Protein AF-A0A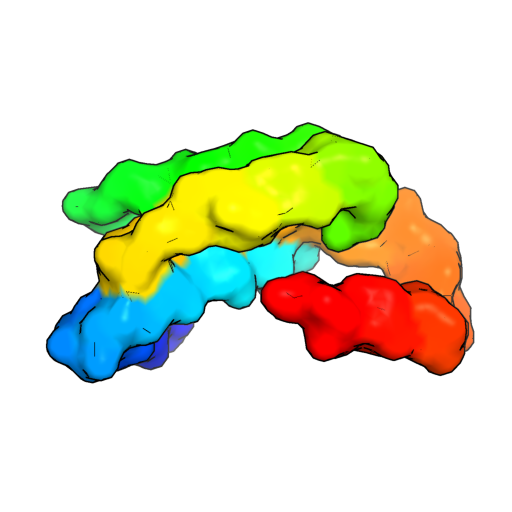7R8ZQ59-F1 (afdb_monomer_lite)

Radius of gyration: 12.86 Å; chains: 1; bounding box: 27×27×31 Å

Sequence (83 aa):
MAAKPTIMKVLKDGGAVILMSHLGRPKDCLEIEVHLAADVVGEDAEKQVKRLEMGEILLLENVRFRPEEEAGDAAFAEKLASF

Structure (mmCIF, N/CA/C/O backbone):
data_AF-A0A7R8ZQ59-F1
#
_entry.id   AF-A0A7R8ZQ59-F1
#
loop_
_atom_site.group_PDB
_atom_site.id
_atom_site.type_symbol
_atom_site.label_atom_id
_atom_site.label_alt_id
_atom_site.label_comp_id
_atom_site.label_asym_id
_atom_site.label_entity_id
_atom_site.label_seq_id
_atom_site.pdbx_PDB_ins_code
_atom_site.Cartn_x
_atom_site.Cartn_y
_atom_site.Cartn_z
_atom_site.occupancy
_atom_site.B_iso_or_equiv
_atom_site.auth_seq_id
_atom_site.auth_comp_id
_atom_site.auth_asym_id
_atom_site.auth_atom_id
_atom_site.pdbx_PDB_model_num
ATOM 1 N N . MET A 1 1 ? -9.514 16.966 -1.144 1.00 60.84 1 MET A N 1
ATOM 2 C CA . MET A 1 1 ? -9.081 15.866 -2.038 1.00 60.84 1 MET A CA 1
ATOM 3 C C . MET A 1 1 ? -10.273 14.964 -2.338 1.00 60.84 1 MET A C 1
ATOM 5 O O . MET A 1 1 ? -10.966 14.591 -1.399 1.00 60.84 1 MET A O 1
ATOM 9 N N . ALA A 1 2 ? -10.522 14.623 -3.608 1.00 73.12 2 ALA A N 1
ATOM 10 C CA . ALA A 1 2 ? -11.673 13.802 -4.015 1.00 73.12 2 ALA A CA 1
ATOM 11 C C . ALA A 1 2 ? -11.681 12.387 -3.394 1.00 73.12 2 ALA A C 1
ATOM 13 O O . ALA A 1 2 ? -12.746 11.816 -3.200 1.00 73.12 2 ALA A O 1
ATOM 14 N N . ALA A 1 3 ? -10.513 11.855 -3.013 1.00 82.12 3 ALA A N 1
ATOM 15 C CA . ALA A 1 3 ? -10.377 10.526 -2.411 1.00 82.12 3 ALA A CA 1
ATOM 16 C C . ALA A 1 3 ? -10.636 10.464 -0.890 1.00 82.12 3 ALA A C 1
ATOM 18 O O . ALA A 1 3 ? -10.779 9.367 -0.352 1.00 82.12 3 ALA A O 1
ATOM 19 N N . LYS A 1 4 ? -10.717 11.609 -0.182 1.00 84.31 4 LYS A N 1
ATOM 20 C CA . LYS A 1 4 ? -10.886 11.645 1.290 1.00 84.31 4 LYS A CA 1
ATOM 21 C C . LYS A 1 4 ? -12.085 10.804 1.773 1.00 84.31 4 LYS A C 1
ATOM 23 O O . LYS A 1 4 ? -11.896 10.034 2.710 1.00 84.31 4 LYS A O 1
ATOM 28 N N . PRO A 1 5 ? -13.283 10.862 1.151 1.00 89.50 5 PRO A N 1
ATOM 29 C CA . PRO A 1 5 ? -14.427 10.061 1.596 1.00 89.50 5 PRO A CA 1
ATOM 30 C C . PRO A 1 5 ? -14.194 8.548 1.502 1.00 89.50 5 PRO A C 1
ATOM 32 O O . PRO A 1 5 ? -14.606 7.811 2.393 1.00 89.50 5 PRO A O 1
ATOM 35 N N . THR A 1 6 ? -13.512 8.087 0.450 1.00 90.12 6 THR A N 1
ATOM 36 C CA . THR A 1 6 ? -13.212 6.664 0.242 1.00 90.12 6 THR A CA 1
ATOM 37 C C . THR A 1 6 ? -12.240 6.151 1.295 1.00 90.12 6 THR A C 1
ATOM 39 O O . THR A 1 6 ? -12.494 5.119 1.906 1.00 90.12 6 THR A O 1
ATOM 42 N N . ILE A 1 7 ? -11.173 6.910 1.560 1.00 89.06 7 ILE A N 1
ATOM 43 C CA . ILE A 1 7 ? -10.168 6.569 2.576 1.00 89.06 7 ILE A CA 1
ATOM 44 C C . ILE A 1 7 ? -10.832 6.472 3.952 1.00 89.06 7 ILE A C 1
ATOM 46 O O . ILE A 1 7 ? -10.740 5.444 4.613 1.00 89.06 7 ILE A O 1
ATOM 50 N N . MET A 1 8 ? -11.590 7.501 4.345 1.00 88.06 8 MET A N 1
ATOM 51 C CA . MET A 1 8 ? -12.290 7.524 5.633 1.00 88.06 8 MET A CA 1
ATOM 52 C C . MET A 1 8 ? -13.254 6.353 5.807 1.00 88.06 8 MET A C 1
ATOM 54 O O . MET A 1 8 ? -13.411 5.852 6.918 1.00 88.06 8 MET A O 1
ATOM 58 N N . LYS A 1 9 ? -13.914 5.923 4.727 1.00 91.75 9 LYS A N 1
ATOM 59 C CA . LYS A 1 9 ? -14.815 4.774 4.771 1.00 91.75 9 LYS A CA 1
ATOM 60 C C . LYS A 1 9 ? -14.061 3.483 5.088 1.00 91.75 9 LYS A C 1
ATOM 62 O O . LYS A 1 9 ? -14.462 2.791 6.011 1.00 91.75 9 LYS A O 1
ATOM 67 N N . VAL A 1 10 ? -12.967 3.199 4.380 1.00 91.75 10 VAL A N 1
ATOM 68 C CA . VAL A 1 10 ? -12.173 1.977 4.605 1.00 91.75 10 VAL A CA 1
ATOM 69 C C . VAL A 1 10 ? -11.628 1.931 6.033 1.00 91.75 10 VAL A C 1
ATOM 71 O O . VAL A 1 10 ? -11.755 0.909 6.699 1.00 91.75 10 VAL A O 1
ATOM 74 N N . LEU A 1 11 ? -11.107 3.056 6.532 1.00 89.62 11 LEU A N 1
ATOM 75 C CA . LEU A 1 11 ? -10.606 3.148 7.907 1.00 89.62 11 LEU A CA 1
ATOM 76 C C . LEU A 1 11 ? -11.722 2.934 8.938 1.00 89.62 11 LEU A C 1
ATOM 78 O O . LEU A 1 11 ? -11.535 2.227 9.923 1.00 89.62 11 LEU A O 1
ATOM 82 N N . LYS A 1 12 ? -12.910 3.508 8.702 1.00 89.75 12 LYS A N 1
ATOM 83 C CA . LYS A 1 12 ? -14.077 3.323 9.578 1.00 89.75 12 LYS A CA 1
ATOM 84 C C . LYS A 1 12 ? -14.584 1.880 9.580 1.00 89.75 12 LYS A C 1
ATOM 86 O O . LYS A 1 12 ? -15.070 1.417 10.609 1.00 89.75 12 LYS A O 1
ATOM 91 N N . ASP A 1 13 ? -14.455 1.188 8.455 1.00 94.19 13 ASP A N 1
ATOM 92 C CA . ASP A 1 13 ? -14.804 -0.225 8.312 1.00 94.19 13 ASP A CA 1
ATOM 93 C C . ASP A 1 13 ? -13.712 -1.153 8.901 1.00 94.19 13 ASP A C 1
ATOM 95 O O . ASP A 1 13 ? -13.853 -2.373 8.866 1.00 94.19 13 ASP A O 1
ATOM 99 N N . GLY A 1 14 ? -12.648 -0.585 9.488 1.00 89.94 14 GLY A N 1
ATOM 100 C CA . GLY A 1 14 ? -11.575 -1.314 10.166 1.00 89.94 14 GLY A CA 1
ATOM 101 C C . GLY A 1 14 ? -10.482 -1.835 9.234 1.00 89.94 14 GLY A C 1
ATOM 102 O O . GLY A 1 14 ? -9.713 -2.702 9.636 1.00 89.94 14 GLY A O 1
ATOM 103 N N . GLY A 1 15 ? -10.420 -1.344 7.995 1.00 91.69 15 GLY A N 1
ATOM 104 C CA . GLY A 1 15 ? -9.357 -1.676 7.054 1.00 91.69 15 GLY A CA 1
ATOM 105 C C . GLY A 1 15 ? -8.114 -0.806 7.237 1.00 91.69 15 GLY A C 1
ATOM 106 O O . GLY A 1 15 ? -8.181 0.312 7.749 1.00 91.69 15 GLY A O 1
ATOM 107 N N . ALA A 1 16 ? -6.978 -1.307 6.764 1.00 91.00 16 ALA A N 1
ATOM 108 C CA . ALA A 1 16 ? -5.797 -0.498 6.485 1.00 91.00 16 ALA A CA 1
ATOM 109 C C . ALA A 1 16 ? -5.856 0.028 5.043 1.00 91.00 16 ALA A C 1
ATOM 111 O O . ALA A 1 16 ? -6.460 -0.599 4.167 1.00 91.00 16 ALA A O 1
ATOM 112 N N . VAL A 1 17 ? -5.247 1.186 4.783 1.00 91.50 17 VAL A N 1
ATOM 11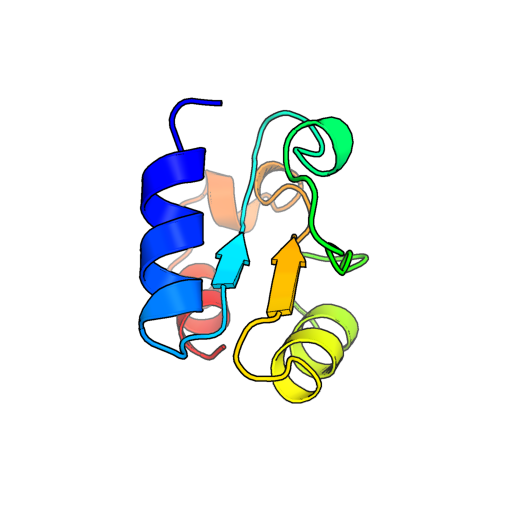3 C CA . VAL A 1 17 ? -5.255 1.802 3.448 1.00 91.50 17 VAL A CA 1
ATOM 114 C C . VAL A 1 17 ? -3.832 1.953 2.931 1.00 91.50 17 VAL A C 1
ATOM 116 O O . VAL A 1 17 ? -3.032 2.680 3.511 1.00 91.50 17 VAL A O 1
ATOM 119 N N . ILE A 1 18 ? -3.547 1.335 1.785 1.00 90.31 18 ILE A N 1
ATOM 120 C CA . ILE A 1 18 ? -2.322 1.574 1.017 1.00 90.31 18 ILE A CA 1
ATOM 121 C C . ILE A 1 18 ? -2.671 2.513 -0.142 1.00 90.31 18 ILE A C 1
ATOM 123 O O . ILE A 1 18 ? -3.533 2.220 -0.970 1.00 90.31 18 ILE A O 1
ATOM 127 N N . LEU A 1 19 ? -2.035 3.680 -0.174 1.00 88.44 19 LEU A N 1
ATOM 128 C CA . LEU A 1 19 ? -2.211 4.715 -1.183 1.00 88.44 19 LEU A CA 1
ATOM 129 C C . LEU A 1 19 ? -1.024 4.730 -2.135 1.00 88.44 19 LEU A C 1
ATOM 131 O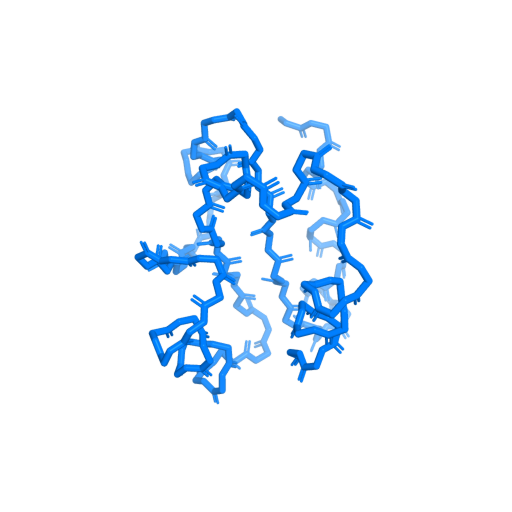 O . LEU A 1 19 ? 0.131 4.702 -1.721 1.00 88.44 19 LEU A O 1
ATOM 135 N N . MET A 1 20 ? -1.327 4.876 -3.418 1.00 85.12 20 MET A N 1
ATOM 136 C CA . MET A 1 20 ? -0.351 5.054 -4.486 1.00 85.12 20 MET A CA 1
ATOM 137 C C . MET A 1 20 ? -0.737 6.332 -5.227 1.00 85.12 20 MET A C 1
ATOM 139 O O . MET A 1 20 ? -1.866 6.454 -5.704 1.00 85.12 20 MET A O 1
ATOM 143 N N . SER A 1 21 ? 0.152 7.326 -5.267 1.00 75.00 21 SER A N 1
ATOM 144 C CA . SER A 1 21 ? -0.135 8.614 -5.909 1.00 75.00 21 SER A CA 1
ATOM 145 C C . SER A 1 21 ? 0.959 8.992 -6.892 1.00 75.00 21 SER A C 1
ATOM 147 O O . SER A 1 21 ? 2.140 9.005 -6.559 1.00 75.00 21 SER A O 1
ATOM 149 N N . HIS A 1 22 ? 0.545 9.382 -8.096 1.00 68.75 22 HIS A N 1
ATOM 150 C CA . HIS A 1 22 ? 1.442 9.949 -9.100 1.00 68.75 22 HIS A CA 1
ATOM 151 C C . HIS A 1 22 ? 1.727 11.439 -8.894 1.00 68.75 22 HIS A C 1
ATOM 153 O O . HIS A 1 22 ? 2.627 11.983 -9.535 1.00 68.75 22 HIS A O 1
ATOM 159 N N . LEU A 1 23 ? 0.927 12.124 -8.067 1.00 59.72 23 LEU A N 1
ATOM 160 C CA . LEU A 1 23 ? 0.952 13.578 -7.958 1.00 59.72 23 LEU A CA 1
ATOM 161 C C . LEU A 1 23 ? 0.826 14.023 -6.497 1.00 59.72 23 LEU A C 1
ATOM 163 O O . LEU A 1 23 ? -0.267 14.153 -5.947 1.00 59.72 23 LEU A O 1
ATOM 167 N N . GLY A 1 24 ? 1.978 14.287 -5.883 1.00 59.66 24 GLY A N 1
ATOM 168 C CA . GLY A 1 24 ? 2.076 14.914 -4.569 1.00 59.66 24 GLY A CA 1
ATOM 169 C C . GLY A 1 24 ? 1.767 13.993 -3.388 1.00 59.66 24 GLY A C 1
ATOM 170 O O . GLY A 1 24 ? 1.253 12.883 -3.527 1.00 59.66 24 GLY A O 1
ATOM 171 N N . ARG A 1 25 ? 2.108 14.485 -2.192 1.00 63.19 25 ARG A N 1
ATOM 172 C CA . ARG A 1 25 ? 1.907 13.778 -0.928 1.00 63.19 25 ARG A CA 1
ATOM 173 C C . ARG A 1 25 ? 0.620 14.299 -0.273 1.00 63.19 25 ARG A C 1
ATOM 175 O O . ARG A 1 25 ? 0.635 15.413 0.238 1.00 63.19 25 ARG A O 1
ATOM 182 N N . PRO A 1 26 ? -0.484 13.533 -0.249 1.00 63.94 26 PRO A N 1
ATOM 183 C CA . PRO A 1 26 ? -1.764 13.962 0.328 1.00 63.94 26 PRO A CA 1
ATOM 184 C C . PRO A 1 26 ? -1.766 14.101 1.858 1.00 63.94 26 PRO A C 1
ATOM 186 O O . PRO A 1 26 ? -2.815 14.376 2.435 1.00 63.94 26 PRO A O 1
ATOM 189 N N . LYS A 1 27 ? -0.612 13.929 2.511 1.00 64.19 27 LYS A N 1
ATOM 190 C CA . LYS A 1 27 ? -0.429 14.010 3.964 1.00 64.19 27 LYS A CA 1
ATOM 191 C C . LYS A 1 27 ? -0.968 15.301 4.587 1.00 64.19 27 LYS A C 1
ATOM 193 O O . LYS A 1 27 ? -1.562 15.233 5.647 1.00 64.19 27 LYS A O 1
ATOM 198 N N . ASP A 1 28 ? -0.898 16.438 3.895 1.00 63.75 28 ASP A N 1
ATOM 199 C CA . ASP A 1 28 ? -1.438 17.705 4.425 1.00 63.75 28 ASP A CA 1
ATOM 200 C C . ASP A 1 28 ? -2.975 17.805 4.315 1.00 63.75 28 ASP A C 1
ATOM 202 O O . ASP A 1 28 ? -3.602 18.682 4.902 1.00 63.75 28 ASP A O 1
ATOM 206 N N . CYS A 1 29 ? -3.605 16.922 3.534 1.00 67.06 29 CYS A N 1
ATOM 207 C CA . CYS A 1 29 ? -5.055 16.893 3.316 1.00 67.06 29 CYS A CA 1
ATOM 208 C C . CYS A 1 29 ? -5.780 15.858 4.191 1.00 67.06 29 CYS A C 1
ATOM 210 O O . CYS A 1 29 ? -7.019 15.851 4.238 1.00 67.06 29 CYS A O 1
ATOM 212 N N . LEU A 1 30 ? -5.025 14.956 4.816 1.00 73.88 30 LEU A N 1
ATOM 213 C CA . LEU A 1 30 ? -5.515 13.914 5.704 1.00 73.88 30 LEU A CA 1
ATOM 214 C C . LEU A 1 30 ? -5.167 14.351 7.128 1.00 73.88 30 LEU A C 1
ATOM 216 O O . LEU A 1 30 ? -4.005 14.490 7.474 1.00 73.88 30 LEU A O 1
ATOM 220 N N . GLU A 1 31 ? -6.177 14.601 7.957 1.00 77.69 31 GLU A N 1
ATOM 221 C CA . GLU A 1 31 ? -6.010 14.974 9.375 1.00 77.69 31 GLU A CA 1
ATOM 222 C C . GLU A 1 31 ? -5.672 13.737 10.234 1.00 77.69 31 GLU A C 1
ATOM 224 O O . GLU A 1 31 ? -6.187 13.560 11.333 1.00 77.69 31 GLU A O 1
ATOM 229 N N . ILE A 1 32 ? -4.885 12.821 9.671 1.00 80.19 32 ILE A N 1
ATOM 230 C CA . ILE A 1 32 ? -4.605 11.474 10.165 1.00 80.19 32 ILE A CA 1
ATOM 231 C C . ILE A 1 32 ? -3.143 11.193 9.842 1.00 80.19 32 ILE A C 1
ATOM 233 O O . ILE A 1 32 ? -2.627 11.678 8.833 1.00 80.19 32 ILE A O 1
ATOM 237 N N . GLU A 1 33 ? -2.478 10.416 10.684 1.00 84.81 33 GLU A N 1
ATOM 238 C CA . GLU A 1 33 ? -1.098 10.017 10.445 1.00 84.81 33 GLU A CA 1
ATOM 239 C C . GLU A 1 33 ? -0.988 9.166 9.169 1.00 84.81 33 GLU A C 1
ATOM 241 O O . GLU A 1 33 ? -1.786 8.257 8.932 1.00 84.81 33 GLU A O 1
ATOM 246 N N . VAL A 1 34 ? -0.023 9.511 8.312 1.00 87.44 34 VAL A N 1
ATOM 247 C CA . VAL A 1 34 ? 0.246 8.815 7.049 1.00 87.44 34 VAL A CA 1
ATOM 248 C C . VAL A 1 34 ? 1.699 8.369 7.049 1.00 87.44 34 VAL A C 1
ATOM 250 O O . VAL A 1 34 ? 2.610 9.201 6.979 1.00 87.44 34 VAL A O 1
ATOM 253 N N . HIS A 1 35 ? 1.904 7.056 7.074 1.00 88.50 35 HIS A N 1
ATOM 254 C CA . HIS A 1 35 ? 3.209 6.429 6.911 1.00 88.50 35 HIS A CA 1
ATOM 255 C C . HIS A 1 35 ? 3.691 6.602 5.474 1.00 88.50 35 HIS A C 1
ATOM 257 O O . HIS A 1 35 ? 2.901 6.599 4.531 1.00 88.50 35 HIS A O 1
ATOM 263 N N . LEU A 1 36 ? 4.995 6.778 5.289 1.00 86.25 36 LEU A N 1
ATOM 264 C CA . LEU A 1 36 ? 5.598 7.009 3.979 1.00 86.25 36 LEU A CA 1
ATOM 265 C C . LEU A 1 36 ? 6.610 5.905 3.707 1.00 86.25 36 LEU A C 1
ATOM 267 O O . LEU A 1 36 ? 7.601 5.807 4.429 1.00 86.25 36 LEU A O 1
ATOM 271 N N . ALA A 1 37 ? 6.386 5.119 2.657 1.00 86.88 37 ALA A N 1
ATOM 272 C CA . ALA A 1 37 ? 7.418 4.216 2.165 1.00 86.88 37 ALA A CA 1
ATOM 273 C C . ALA A 1 37 ? 8.450 5.002 1.345 1.00 86.88 37 ALA A C 1
ATOM 275 O O . ALA A 1 37 ? 8.121 5.994 0.685 1.00 86.88 37 ALA A O 1
ATOM 276 N N . ALA A 1 38 ? 9.706 4.563 1.384 1.00 83.19 38 ALA A N 1
ATOM 277 C CA . ALA A 1 38 ? 10.760 5.132 0.547 1.00 83.19 38 ALA A CA 1
ATOM 278 C C . ALA A 1 38 ? 10.676 4.639 -0.907 1.00 83.19 38 ALA A C 1
ATOM 280 O O . ALA A 1 38 ? 11.314 5.214 -1.788 1.00 83.19 38 ALA A O 1
ATOM 281 N N . ASP A 1 39 ? 9.902 3.580 -1.148 1.00 82.19 39 ASP A N 1
ATOM 282 C CA . ASP A 1 39 ? 9.784 2.912 -2.435 1.00 82.19 39 ASP A CA 1
ATOM 283 C C . ASP A 1 39 ? 8.360 2.381 -2.670 1.00 82.19 39 ASP A C 1
ATOM 285 O O . ASP A 1 39 ? 7.498 2.408 -1.792 1.00 82.19 39 ASP A O 1
ATOM 289 N N . VAL A 1 40 ? 8.124 1.899 -3.884 1.00 81.25 40 VAL A N 1
ATOM 290 C CA . VAL A 1 40 ? 6.856 1.335 -4.358 1.00 81.25 40 VAL A CA 1
ATOM 291 C C . VAL A 1 40 ? 6.848 -0.183 -4.252 1.00 81.25 40 VAL A C 1
ATOM 293 O O . VAL A 1 40 ? 5.833 -0.786 -3.921 1.00 81.25 40 VAL A O 1
ATOM 296 N N . VAL A 1 41 ? 7.997 -0.799 -4.524 1.00 80.06 41 VAL A N 1
ATOM 297 C CA . VAL A 1 41 ? 8.221 -2.244 -4.461 1.00 80.06 41 VAL A CA 1
ATOM 298 C C . VAL A 1 41 ? 9.620 -2.511 -3.911 1.00 80.06 41 VAL A C 1
ATOM 300 O O . VAL A 1 41 ? 10.550 -1.758 -4.190 1.00 80.06 41 VAL A O 1
ATOM 303 N N . GLY A 1 42 ? 9.782 -3.591 -3.146 1.00 81.75 42 GLY A N 1
ATOM 304 C CA . GLY A 1 42 ? 11.052 -3.976 -2.526 1.00 81.75 42 GLY A CA 1
ATOM 305 C C . GLY A 1 42 ? 10.952 -4.118 -1.008 1.00 81.75 42 GLY A C 1
ATOM 306 O O . GLY A 1 42 ? 9.879 -3.973 -0.424 1.00 81.75 42 GLY A O 1
ATOM 307 N N . GLU A 1 43 ? 12.087 -4.393 -0.360 1.00 84.44 43 GLU A N 1
ATOM 308 C CA . GLU A 1 43 ? 12.122 -4.728 1.070 1.00 84.44 43 GLU A CA 1
ATOM 309 C C . GLU A 1 43 ? 11.520 -3.649 1.978 1.00 84.44 43 GLU A C 1
ATOM 311 O O . GLU A 1 43 ? 10.917 -3.997 2.989 1.00 84.44 43 GLU A O 1
ATOM 316 N N . ASP A 1 44 ? 11.701 -2.362 1.664 1.00 85.50 44 ASP A N 1
ATOM 317 C CA . ASP A 1 44 ? 11.142 -1.281 2.486 1.00 85.50 44 ASP A CA 1
ATOM 318 C C . ASP A 1 44 ? 9.613 -1.259 2.397 1.00 85.50 44 ASP A C 1
ATOM 320 O O . ASP A 1 44 ? 8.948 -1.368 3.425 1.00 85.50 44 ASP A O 1
ATOM 324 N N . ALA A 1 45 ? 9.058 -1.236 1.181 1.00 86.19 45 ALA A N 1
ATOM 325 C CA . ALA A 1 45 ? 7.613 -1.273 0.958 1.00 86.19 45 ALA A CA 1
ATOM 326 C C . ALA A 1 45 ? 6.976 -2.505 1.623 1.00 86.19 45 ALA A C 1
ATOM 328 O O . ALA A 1 45 ? 6.024 -2.366 2.386 1.00 86.19 45 ALA A O 1
ATOM 329 N N . GLU A 1 46 ? 7.560 -3.694 1.444 1.00 87.75 46 GLU A N 1
ATOM 330 C CA . GLU A 1 46 ? 7.078 -4.919 2.094 1.00 87.75 46 GLU A CA 1
ATOM 331 C C . GLU A 1 46 ? 7.114 -4.839 3.625 1.00 87.75 46 GLU A C 1
ATOM 333 O O . GLU A 1 46 ? 6.199 -5.317 4.297 1.00 87.75 46 GLU A O 1
ATOM 338 N N . LYS A 1 47 ? 8.175 -4.260 4.201 1.00 89.06 47 LYS A N 1
ATOM 339 C CA . LYS A 1 47 ? 8.294 -4.094 5.655 1.00 89.06 47 LYS A CA 1
ATOM 340 C C . LYS A 1 47 ? 7.261 -3.108 6.187 1.00 89.06 47 LYS A C 1
ATOM 342 O O . LYS A 1 47 ? 6.711 -3.371 7.252 1.00 89.06 47 LYS A O 1
ATOM 347 N N . GLN A 1 48 ? 7.004 -2.011 5.476 1.00 89.50 48 GLN A N 1
ATOM 348 C CA . GLN A 1 48 ? 5.996 -1.025 5.868 1.00 89.50 48 GLN A CA 1
ATOM 349 C C . GLN A 1 48 ? 4.587 -1.614 5.777 1.00 89.50 48 GLN A C 1
ATOM 351 O O . GLN A 1 48 ? 3.833 -1.509 6.736 1.00 89.50 48 GLN A O 1
ATOM 356 N N . VAL A 1 49 ? 4.262 -2.322 4.691 1.00 88.81 49 VAL A N 1
ATOM 357 C CA . VAL A 1 49 ? 2.969 -3.010 4.530 1.00 88.81 49 VAL A CA 1
ATOM 358 C C . VAL A 1 49 ? 2.746 -4.033 5.644 1.00 88.81 49 VAL A C 1
ATOM 360 O O . VAL A 1 49 ? 1.699 -4.032 6.279 1.00 88.81 49 VAL A O 1
ATOM 363 N N . LYS A 1 50 ? 3.748 -4.867 5.951 1.00 89.31 50 LYS A N 1
ATOM 364 C CA . LYS A 1 50 ? 3.646 -5.879 7.020 1.00 89.31 50 LYS A CA 1
ATOM 365 C C . LYS A 1 50 ? 3.534 -5.287 8.425 1.00 89.31 50 LYS A C 1
ATOM 367 O O . LYS A 1 50 ? 3.107 -5.988 9.338 1.00 89.31 50 LYS A O 1
ATOM 372 N N . ARG A 1 51 ? 3.990 -4.049 8.616 1.00 90.50 51 ARG A N 1
ATOM 373 C CA . ARG A 1 51 ? 3.892 -3.317 9.885 1.00 90.50 51 ARG A CA 1
ATOM 374 C C . ARG A 1 51 ? 2.623 -2.483 9.991 1.00 90.50 51 ARG A C 1
ATOM 376 O O . ARG A 1 51 ? 2.332 -2.039 11.092 1.00 90.50 51 ARG A O 1
ATOM 383 N N . LEU A 1 52 ? 1.922 -2.269 8.880 1.00 91.56 52 LEU A N 1
ATOM 384 C CA . LEU A 1 52 ? 0.751 -1.414 8.824 1.00 91.56 52 LEU A CA 1
ATOM 385 C C . LEU A 1 52 ? -0.376 -2.019 9.656 1.00 91.56 52 LEU A C 1
ATOM 387 O O . LEU A 1 52 ? -0.813 -3.147 9.412 1.00 91.56 52 LEU A O 1
ATOM 391 N N . GLU A 1 53 ? -0.851 -1.263 10.634 1.00 89.94 53 GLU A N 1
ATOM 392 C CA . GLU A 1 53 ? -1.952 -1.681 11.486 1.00 89.94 53 GLU A CA 1
ATOM 393 C C . GLU A 1 53 ? -3.310 -1.291 10.884 1.00 89.94 53 GLU A C 1
ATOM 395 O O . GLU A 1 53 ? -3.444 -0.429 10.009 1.00 89.94 53 GLU A O 1
ATOM 400 N N . MET A 1 54 ? -4.367 -1.957 11.350 1.00 90.19 54 MET A N 1
ATOM 401 C CA . MET A 1 54 ? -5.729 -1.641 10.922 1.00 90.19 54 MET A CA 1
ATOM 402 C C . MET A 1 54 ? -6.106 -0.226 11.366 1.00 90.19 54 MET A C 1
ATOM 404 O O . MET A 1 54 ? -5.951 0.126 12.534 1.00 90.19 54 MET A O 1
ATOM 408 N N . GLY A 1 55 ? -6.636 0.576 10.441 1.00 89.00 55 GLY A N 1
ATOM 409 C CA . GLY A 1 55 ? -6.913 1.991 10.686 1.00 89.00 55 GLY A CA 1
ATOM 410 C C . GLY A 1 55 ? -5.737 2.928 10.393 1.00 89.00 55 GLY A C 1
ATOM 411 O O . GLY A 1 55 ? -5.897 4.142 10.534 1.00 89.00 55 GLY A O 1
ATOM 412 N N . GLU A 1 56 ? -4.600 2.407 9.930 1.00 90.88 56 GLU A N 1
ATOM 413 C CA . GLU A 1 56 ? -3.480 3.218 9.460 1.00 90.88 56 GLU A CA 1
ATOM 414 C C . GLU A 1 56 ? -3.477 3.406 7.938 1.00 90.88 56 GLU A C 1
ATOM 416 O O . GLU A 1 56 ? -4.123 2.683 7.167 1.00 90.88 56 GLU A O 1
ATOM 421 N N . ILE A 1 57 ? -2.723 4.418 7.504 1.00 91.25 57 ILE A N 1
ATOM 422 C CA . ILE A 1 57 ? -2.550 4.768 6.098 1.00 91.25 57 ILE A CA 1
ATOM 423 C C . ILE A 1 57 ? -1.068 4.674 5.750 1.00 91.25 57 ILE A C 1
ATOM 425 O O . ILE A 1 57 ? -0.249 5.370 6.346 1.00 91.25 57 ILE A O 1
ATOM 429 N N . LEU A 1 58 ? -0.736 3.882 4.734 1.00 90.56 58 LEU A N 1
ATOM 430 C CA . LEU A 1 58 ? 0.578 3.873 4.102 1.00 90.56 58 LEU A CA 1
ATOM 431 C C . LEU A 1 58 ? 0.489 4.554 2.743 1.00 90.56 58 LEU A C 1
ATOM 433 O O . LEU A 1 58 ? -0.334 4.185 1.915 1.00 90.56 58 LEU A O 1
ATOM 437 N N . LEU A 1 59 ? 1.350 5.527 2.485 1.00 88.75 59 LEU A N 1
ATOM 438 C CA . LEU A 1 59 ? 1.540 6.114 1.168 1.00 88.75 59 LEU A CA 1
ATOM 439 C C . LEU A 1 59 ? 2.848 5.581 0.579 1.00 88.75 59 LEU A C 1
ATOM 441 O O . LEU A 1 59 ? 3.934 5.883 1.081 1.00 88.75 59 LEU A O 1
ATOM 445 N N . LEU A 1 60 ? 2.720 4.797 -0.489 1.00 87.50 60 LEU A N 1
ATOM 446 C CA . LEU A 1 60 ? 3.844 4.334 -1.292 1.00 87.50 60 LEU A CA 1
ATOM 447 C C . LEU A 1 60 ? 4.399 5.470 -2.151 1.00 87.50 60 LEU A C 1
ATOM 449 O O . LEU A 1 60 ? 3.712 6.466 -2.411 1.00 87.50 60 LEU A O 1
ATOM 453 N N . GL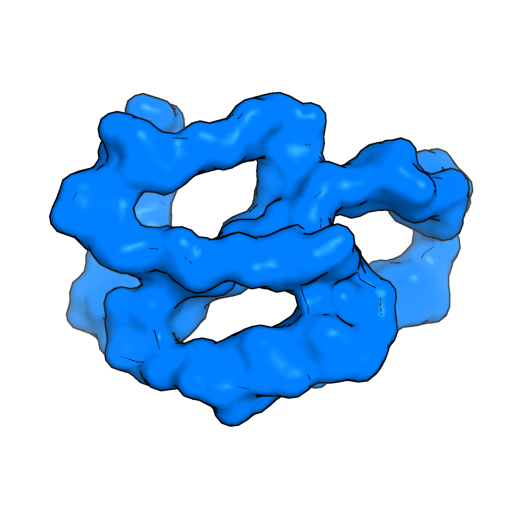U A 1 61 ? 5.646 5.316 -2.596 1.00 83.50 61 GLU A N 1
ATOM 454 C CA . GLU A 1 61 ? 6.249 6.304 -3.485 1.00 83.50 61 GLU A CA 1
ATOM 455 C C . GLU A 1 61 ? 5.556 6.358 -4.862 1.00 83.50 61 GLU A C 1
ATOM 457 O O . GLU A 1 61 ? 4.691 5.548 -5.211 1.00 83.50 61 GLU A O 1
ATOM 462 N N . ASN A 1 62 ? 5.934 7.337 -5.676 1.00 81.75 62 ASN A N 1
ATOM 463 C CA . ASN A 1 62 ? 5.418 7.507 -7.016 1.00 81.75 62 ASN A CA 1
ATOM 464 C C . ASN A 1 62 ? 5.779 6.322 -7.918 1.00 81.75 62 ASN A C 1
ATOM 466 O O . ASN A 1 62 ? 6.918 6.150 -8.350 1.00 81.75 62 ASN A O 1
ATOM 470 N N . VAL A 1 63 ? 4.757 5.561 -8.292 1.00 74.69 63 VAL A N 1
ATOM 471 C CA . VAL A 1 63 ? 4.890 4.390 -9.165 1.00 74.69 63 VAL A CA 1
ATOM 472 C C . VAL A 1 63 ? 5.404 4.728 -10.566 1.00 74.69 63 VAL A C 1
ATOM 474 O O . VAL A 1 63 ? 6.013 3.877 -11.198 1.00 74.69 63 VAL A O 1
ATOM 477 N N . ARG A 1 64 ? 5.282 5.987 -11.028 1.00 73.38 64 ARG A N 1
ATOM 478 C CA . ARG A 1 64 ? 5.878 6.434 -12.308 1.00 73.38 64 ARG A CA 1
ATOM 479 C C . ARG A 1 64 ? 7.401 6.503 -12.286 1.00 73.38 64 ARG A C 1
ATOM 481 O O . ARG A 1 64 ? 8.008 6.658 -13.336 1.00 73.38 64 ARG A O 1
ATOM 488 N N . PHE A 1 65 ? 8.037 6.400 -11.121 1.00 74.25 65 PHE A N 1
ATOM 489 C CA . PHE A 1 65 ? 9.492 6.257 -11.058 1.00 74.25 65 PHE A CA 1
ATOM 490 C C . PHE A 1 65 ? 9.968 4.846 -11.419 1.00 74.25 65 PHE A C 1
ATOM 492 O O . PHE A 1 65 ? 11.174 4.619 -11.504 1.00 74.25 65 PHE A O 1
ATOM 499 N N . ARG A 1 66 ? 9.042 3.913 -11.675 1.00 75.50 66 ARG A N 1
ATOM 500 C CA . ARG A 1 66 ? 9.340 2.566 -12.149 1.00 75.50 66 ARG A CA 1
ATOM 501 C C . ARG A 1 66 ? 9.023 2.454 -13.644 1.00 75.50 66 ARG A C 1
ATOM 503 O O . ARG A 1 66 ? 7.850 2.529 -14.007 1.00 75.50 66 ARG A O 1
ATOM 510 N N . PRO A 1 67 ? 10.026 2.283 -14.527 1.00 80.69 67 PRO A N 1
ATOM 511 C CA . PRO A 1 67 ? 9.773 2.064 -15.954 1.00 80.69 67 PRO A CA 1
ATOM 512 C C . PRO A 1 67 ? 8.909 0.820 -16.212 1.00 80.69 67 PRO A C 1
ATOM 514 O O . PRO A 1 67 ? 8.221 0.750 -17.225 1.00 80.69 67 PRO A O 1
ATOM 517 N N . GLU A 1 68 ? 8.908 -0.140 -15.285 1.00 81.88 68 GLU A N 1
ATOM 518 C CA . GLU A 1 68 ? 8.062 -1.332 -15.313 1.00 81.88 68 GLU A CA 1
ATOM 519 C C . GLU A 1 68 ? 6.558 -0.998 -15.242 1.00 81.88 68 GLU A C 1
ATOM 521 O O . GLU A 1 68 ? 5.759 -1.659 -15.905 1.00 81.88 68 GLU A O 1
ATOM 526 N N . GLU A 1 69 ? 6.171 0.056 -14.511 1.00 81.31 69 GLU A N 1
ATOM 527 C CA . GLU A 1 69 ? 4.784 0.546 -14.448 1.00 81.31 69 GLU A CA 1
ATOM 528 C C . GLU A 1 69 ? 4.358 1.172 -15.784 1.00 81.31 69 GLU A C 1
ATOM 530 O O . GLU A 1 69 ? 3.286 0.867 -16.302 1.00 81.31 69 GLU A O 1
ATOM 535 N N . GLU A 1 70 ? 5.206 2.015 -16.388 1.00 80.94 70 GLU A N 1
ATOM 536 C CA . GLU A 1 70 ? 4.905 2.616 -17.699 1.00 80.94 70 GLU A CA 1
ATOM 537 C C . GLU A 1 70 ? 4.840 1.566 -18.818 1.00 80.94 70 GLU A C 1
ATOM 539 O O . GLU A 1 70 ? 4.078 1.722 -19.773 1.00 80.94 70 GLU A O 1
ATOM 544 N N . ALA A 1 71 ? 5.608 0.481 -18.687 1.00 85.50 71 ALA A N 1
ATOM 545 C CA . ALA A 1 71 ? 5.584 -0.650 -19.606 1.00 85.50 71 ALA A CA 1
ATOM 546 C C . ALA A 1 71 ? 4.372 -1.583 -19.408 1.00 85.50 71 ALA A C 1
ATOM 548 O O . ALA A 1 71 ? 4.147 -2.454 -20.250 1.00 85.50 71 ALA A O 1
ATOM 549 N N . GLY A 1 72 ? 3.594 -1.416 -18.331 1.00 82.31 72 GLY A N 1
ATOM 550 C CA . GLY A 1 72 ? 2.476 -2.302 -17.999 1.00 82.31 72 GLY A CA 1
ATOM 551 C C . GLY A 1 72 ? 2.924 -3.727 -17.662 1.00 82.31 72 GLY A C 1
ATOM 552 O O . GLY A 1 72 ? 2.258 -4.691 -18.043 1.00 82.31 72 GLY A O 1
ATOM 553 N N . ASP A 1 73 ? 4.075 -3.869 -17.002 1.00 87.56 73 ASP A N 1
ATOM 554 C CA . ASP A 1 73 ? 4.661 -5.167 -16.677 1.00 87.56 73 ASP A CA 1
ATOM 555 C C . ASP A 1 73 ? 3.775 -5.957 -15.694 1.00 87.56 73 ASP A C 1
ATOM 557 O O . ASP A 1 73 ? 3.463 -5.514 -14.585 1.00 87.56 73 ASP A O 1
ATOM 561 N N . ALA A 1 74 ? 3.370 -7.164 -16.096 1.00 89.62 74 ALA A N 1
ATOM 562 C CA . ALA A 1 74 ? 2.481 -8.000 -15.293 1.00 89.62 74 ALA A CA 1
ATOM 563 C C . ALA A 1 74 ? 3.135 -8.477 -13.985 1.00 89.62 74 ALA A C 1
ATOM 565 O O . ALA A 1 74 ? 2.455 -8.573 -12.966 1.00 89.62 74 ALA A O 1
ATOM 566 N N . ALA A 1 75 ? 4.448 -8.732 -13.979 1.00 86.06 75 ALA A N 1
ATOM 567 C CA . ALA A 1 75 ? 5.155 -9.160 -12.774 1.00 86.06 75 ALA A CA 1
ATOM 568 C C . ALA A 1 75 ? 5.283 -8.012 -11.761 1.00 86.06 75 ALA A C 1
ATOM 570 O O . ALA A 1 75 ? 5.303 -8.245 -10.551 1.00 86.06 75 ALA A O 1
ATOM 571 N N . PHE A 1 76 ? 5.342 -6.764 -12.230 1.00 84.38 76 PHE A N 1
ATOM 572 C CA . PHE A 1 76 ? 5.245 -5.586 -11.374 1.00 84.38 76 PHE A CA 1
ATOM 573 C C . PHE A 1 76 ? 3.853 -5.463 -10.736 1.00 84.38 76 PHE A C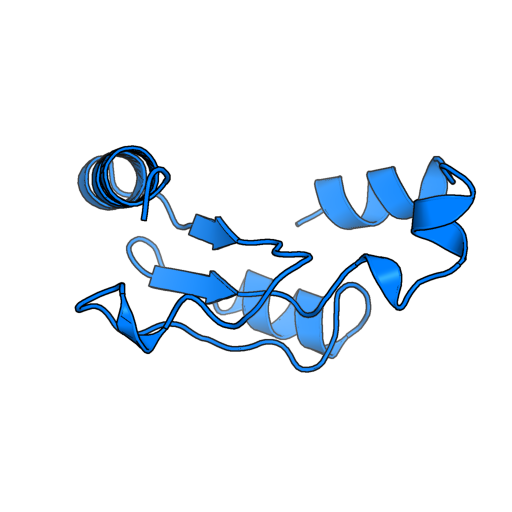 1
ATOM 575 O O . PHE A 1 76 ? 3.754 -5.300 -9.519 1.00 84.38 76 PHE A O 1
ATOM 582 N N . ALA A 1 77 ? 2.786 -5.643 -11.520 1.00 85.25 77 ALA A N 1
ATOM 583 C CA . ALA A 1 77 ? 1.415 -5.647 -11.005 1.00 85.25 77 ALA A CA 1
ATOM 584 C C . ALA A 1 77 ? 1.170 -6.779 -9.988 1.00 85.25 77 ALA A C 1
ATOM 586 O O . ALA A 1 77 ? 0.537 -6.553 -8.957 1.00 85.25 77 ALA A O 1
ATOM 587 N N . GLU A 1 78 ? 1.713 -7.976 -10.227 1.00 87.12 78 GLU A N 1
ATOM 588 C CA . GLU A 1 78 ? 1.635 -9.094 -9.278 1.00 87.12 78 GLU A CA 1
ATOM 589 C C . GLU A 1 78 ? 2.332 -8.780 -7.950 1.00 87.12 78 GLU A C 1
ATOM 591 O O . GLU A 1 78 ? 1.791 -9.087 -6.889 1.00 87.12 78 GLU A O 1
ATOM 596 N N . LYS A 1 79 ? 3.500 -8.123 -7.981 1.00 84.81 79 LYS A N 1
ATOM 597 C CA . LYS A 1 79 ? 4.192 -7.693 -6.754 1.00 84.81 79 LYS A CA 1
ATOM 598 C C . LYS A 1 79 ? 3.350 -6.708 -5.953 1.00 84.81 79 LYS A C 1
ATOM 600 O O . LYS A 1 79 ? 3.230 -6.870 -4.743 1.00 84.81 79 LYS A O 1
ATOM 605 N N . LEU A 1 80 ? 2.735 -5.733 -6.616 1.00 85.00 80 LEU A N 1
ATOM 606 C CA . LEU A 1 80 ? 1.841 -4.772 -5.968 1.00 85.00 80 LEU A CA 1
ATOM 607 C C . LEU A 1 80 ? 0.604 -5.442 -5.358 1.00 85.00 80 LEU A C 1
ATOM 609 O O . LEU A 1 80 ? 0.185 -5.078 -4.266 1.00 85.00 80 LEU A O 1
ATOM 613 N N . ALA A 1 81 ? 0.037 -6.431 -6.049 1.00 85.50 81 ALA A N 1
ATOM 614 C CA . ALA A 1 81 ? -1.121 -7.187 -5.579 1.00 85.50 81 ALA A CA 1
ATOM 615 C C . ALA A 1 81 ? -0.791 -8.182 -4.452 1.00 85.50 81 ALA A C 1
ATOM 617 O O . ALA A 1 81 ? -1.705 -8.717 -3.830 1.00 85.50 81 ALA A O 1
ATOM 618 N N . SER A 1 82 ? 0.496 -8.458 -4.213 1.00 84.38 82 SER A N 1
ATOM 619 C CA . SER A 1 82 ? 0.953 -9.357 -3.146 1.00 84.38 82 SER A CA 1
ATOM 620 C C . SER A 1 82 ? 1.047 -8.698 -1.763 1.00 84.38 82 SER A C 1
ATOM 622 O O . SER A 1 82 ? 1.288 -9.403 -0.780 1.00 84.38 82 SER A O 1
ATOM 624 N N . PHE A 1 83 ? 0.878 -7.373 -1.699 1.00 79.31 83 PHE A N 1
ATOM 625 C CA . PHE A 1 83 ? 0.764 -6.598 -0.463 1.00 79.31 83 PHE A CA 1
ATOM 626 C C 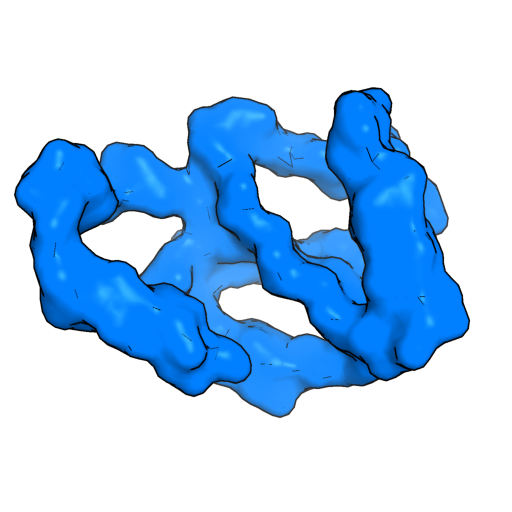. PHE A 1 83 ? -0.578 -6.841 0.233 1.00 79.31 83 PHE A C 1
ATOM 628 O O . PHE A 1 83 ? -0.549 -7.004 1.473 1.00 79.31 83 PHE A O 1
#

pLDDT: mean 83.1, std 8.43, range [59.66, 94.19]

Organism: NCBI:txid163714

InterPro domains:
  IPR001576 Phosphoglycerate kinase [PF00162] (2-82)
  IPR001576 Phosphoglycerate kinase [PTHR11406] (2-82)
  IPR015824 Phosphoglycerate kinase, N-terminal [G3DSA:3.40.50.1260] (1-29)
  IPR015824 Phosphoglycerate kinase, N-terminal [G3DSA:3.40.50.1260] (30-83)
  IPR036043 Phosphoglycerate kinase superfamily [SSF53748] (2-82)

Foldseek 3Di:
DVCQVVLVVCLVVQAEEEAEDQDDDCCVVDPADEAEFPAQADDRVVVCVVVTGGSYHYYHYHPVVDVCVVVVPVVSVVRNVVD

Secondary structure (DSSP, 8-state):
-TTHHHHHHHHHTT--EEEE-SS--GGGG-SS-EEE-S-SSSHHHHHHHHHPPTT-EEEE--GGG-HHHHTT-HHHHHHHHT-